Protein AF-A0A7G1IG33-F1 (afdb_monomer)

Nearest PDB structures (foldseek):
  5m3k-assembly1_E  TM=7.133E-01  e=8.613E-01  Pseudomonas protegens Pf-5

Radius of gyration: 13.22 Å; Cα contacts (8 Å, |Δi|>4): 71; chains: 1; bounding box: 32×22×33 Å

Sequence (55 aa):
MELADEGLIVLGKVVEGTLAADLKVGMEMELTTMPLFTDDDGVQRIVYAWRIAQT

Foldseek 3Di:
DQDPPPRDDDDFAADPPDDPVNDDPPFDKDKDKDFPDQDPVRDTDIDIHIYRDDD

Organism: Mycobacterium kansasii (NCBI:txid1768)

pLDDT: mean 89.88, std 6.6, range [63.66, 97.88]

Mean predicted aligned error: 4.35 Å

Secondary structure (DSSP, 8-state):
-B-TTT--B---PBPTT--GGG--TT--EEEEEEEEEE-TTS-EEEEEEEEEPP-

Structure (mmCIF, N/CA/C/O backbone):
data_AF-A0A7G1IG33-F1
#
_entry.id   AF-A0A7G1IG33-F1
#
loop_
_atom_site.group_PDB
_atom_site.id
_atom_site.type_symbol
_atom_site.label_atom_id
_atom_site.label_alt_id
_atom_site.label_comp_id
_atom_site.label_asym_id
_atom_site.label_entity_id
_atom_site.label_seq_id
_atom_site.pdbx_PDB_ins_code
_atom_site.Cartn_x
_atom_site.Cartn_y
_atom_site.Cartn_z
_atom_site.occupancy
_atom_site.B_iso_or_equiv
_atom_site.auth_seq_id
_atom_site.auth_comp_id
_atom_site.auth_asym_id
_atom_site.auth_atom_id
_atom_site.pdbx_PDB_model_num
ATOM 1 N N . MET A 1 1 ? -1.885 -4.434 7.701 1.00 80.06 1 MET A N 1
ATOM 2 C CA . MET A 1 1 ? -3.275 -4.172 7.283 1.00 80.06 1 MET A CA 1
ATOM 3 C C . MET A 1 1 ? -4.139 -5.318 7.719 1.00 80.06 1 MET A C 1
ATOM 5 O O . MET A 1 1 ? -3.642 -6.436 7.721 1.00 80.06 1 MET A O 1
ATOM 9 N N . GLU A 1 2 ? -5.384 -5.038 8.067 1.00 81.00 2 GLU A N 1
ATOM 10 C CA . GLU A 1 2 ? -6.422 -6.053 8.214 1.00 81.00 2 GLU A CA 1
ATOM 11 C C . GLU A 1 2 ? -7.328 -5.966 6.985 1.00 81.00 2 GLU A C 1
ATOM 13 O O . GLU A 1 2 ? -7.727 -4.865 6.605 1.00 81.00 2 GLU A O 1
ATOM 18 N N . LEU A 1 3 ? -7.581 -7.095 6.324 1.00 80.25 3 LEU A N 1
ATOM 19 C CA . LEU A 1 3 ? -8.568 -7.160 5.249 1.00 80.25 3 LEU A CA 1
ATOM 20 C C . LEU A 1 3 ? -9.962 -7.216 5.873 1.00 80.25 3 LEU A C 1
ATOM 22 O O . LEU A 1 3 ? -10.236 -8.114 6.667 1.00 80.25 3 LEU A O 1
ATOM 26 N N . ALA A 1 4 ? -10.802 -6.235 5.542 1.00 77.19 4 ALA A N 1
ATOM 27 C CA . ALA A 1 4 ? -12.044 -5.966 6.263 1.00 77.19 4 ALA A CA 1
ATOM 28 C C . ALA A 1 4 ? -13.047 -7.130 6.221 1.00 77.19 4 ALA A C 1
ATOM 30 O O . ALA A 1 4 ? -13.728 -7.375 7.216 1.00 77.19 4 ALA A O 1
ATOM 31 N N . ASP A 1 5 ? -13.108 -7.863 5.108 1.00 79.19 5 ASP A N 1
ATOM 32 C CA . ASP A 1 5 ? -14.086 -8.937 4.918 1.00 79.19 5 ASP A CA 1
ATOM 33 C C . ASP A 1 5 ? -13.535 -10.304 5.353 1.00 79.19 5 ASP A C 1
ATOM 35 O O . ASP A 1 5 ? -14.281 -11.181 5.794 1.00 79.19 5 ASP A O 1
ATOM 39 N N . GLU A 1 6 ? -12.219 -10.494 5.255 1.00 81.94 6 GLU A N 1
ATOM 40 C CA . GLU A 1 6 ? -11.561 -11.777 5.499 1.00 81.94 6 GLU A CA 1
ATOM 41 C C . GLU A 1 6 ? -10.914 -11.892 6.888 1.00 81.94 6 GLU A C 1
ATOM 43 O O . GLU A 1 6 ? -10.527 -12.993 7.288 1.00 81.94 6 GLU A O 1
ATOM 48 N N . GLY A 1 7 ? -10.753 -10.786 7.626 1.00 78.88 7 GLY A N 1
ATOM 49 C CA . GLY A 1 7 ? -10.100 -10.762 8.944 1.00 78.88 7 GLY A CA 1
ATOM 50 C C . GLY A 1 7 ? -8.616 -11.158 8.907 1.00 78.88 7 GLY A C 1
ATOM 51 O O . GLY A 1 7 ? -8.040 -11.573 9.916 1.00 78.88 7 GLY A O 1
ATOM 52 N N . LEU A 1 8 ? -7.985 -11.084 7.731 1.00 84.44 8 LEU A N 1
ATOM 53 C CA . LEU A 1 8 ? -6.589 -11.468 7.526 1.00 84.44 8 LEU A CA 1
ATOM 54 C C . LEU A 1 8 ? -5.649 -10.296 7.797 1.00 84.44 8 LEU A C 1
ATOM 56 O O . LEU A 1 8 ? -5.835 -9.202 7.266 1.00 84.44 8 LEU A O 1
ATOM 60 N N . ILE A 1 9 ? -4.576 -10.552 8.551 1.00 85.12 9 ILE A N 1
ATOM 61 C CA . ILE A 1 9 ? -3.511 -9.572 8.782 1.00 85.12 9 ILE A CA 1
ATOM 62 C C . ILE A 1 9 ? -2.408 -9.745 7.737 1.00 85.12 9 ILE A C 1
ATOM 64 O O . ILE A 1 9 ? -1.745 -10.779 7.669 1.00 85.12 9 ILE A O 1
ATOM 68 N N . VAL A 1 10 ? -2.167 -8.690 6.962 1.00 84.81 10 VAL A N 1
ATOM 69 C CA . VAL A 1 10 ? -1.136 -8.631 5.921 1.00 84.81 10 VAL A CA 1
ATOM 70 C C . VAL A 1 10 ? -0.045 -7.637 6.316 1.00 84.81 10 VAL A C 1
ATOM 72 O O . VAL A 1 10 ? -0.314 -6.454 6.564 1.00 84.81 10 VAL A O 1
ATOM 75 N N . LEU A 1 11 ? 1.203 -8.108 6.342 1.00 86.06 11 LEU A N 1
ATOM 76 C CA . LEU A 1 11 ? 2.395 -7.260 6.387 1.00 86.06 11 LEU A CA 1
ATOM 77 C C . LEU A 1 11 ? 2.733 -6.826 4.957 1.00 86.06 11 LEU A C 1
ATOM 79 O O . LEU A 1 11 ? 2.867 -7.668 4.074 1.00 86.06 11 LEU A O 1
ATOM 83 N N . GLY A 1 12 ? 2.860 -5.522 4.713 1.00 84.00 12 GLY A N 1
ATOM 84 C CA . GLY A 1 12 ? 3.067 -5.006 3.361 1.00 84.00 12 GLY A CA 1
ATOM 85 C C . GLY A 1 12 ? 3.715 -3.628 3.327 1.00 84.00 12 GLY A C 1
ATOM 86 O O . GLY A 1 12 ? 3.723 -2.906 4.324 1.00 84.00 12 GLY A O 1
ATOM 87 N N . LYS A 1 13 ? 4.259 -3.278 2.158 1.00 88.38 13 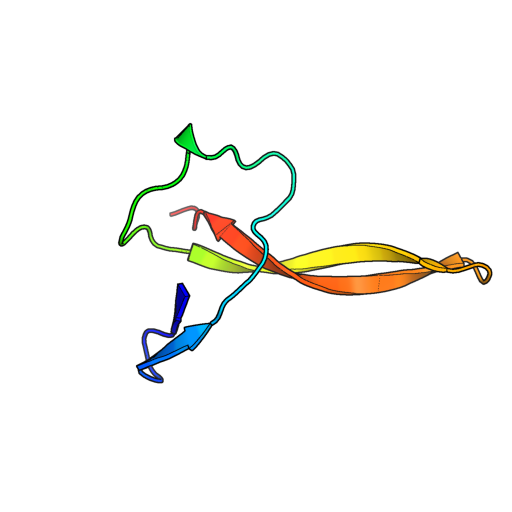LYS A N 1
ATOM 88 C CA . LYS A 1 13 ? 4.859 -1.970 1.869 1.00 88.38 13 LYS A CA 1
ATOM 89 C C . LYS A 1 13 ? 3.763 -0.939 1.568 1.00 88.38 13 LYS A C 1
ATOM 91 O O . LYS A 1 13 ? 2.776 -1.254 0.906 1.00 88.38 13 LYS A O 1
ATOM 96 N N . VAL A 1 14 ? 3.950 0.292 2.036 1.00 91.25 14 VAL A N 1
ATOM 97 C CA . VAL A 1 14 ? 3.158 1.453 1.599 1.00 91.25 14 VAL A CA 1
ATOM 98 C C . VAL A 1 14 ? 3.778 2.079 0.352 1.00 91.25 14 VAL A C 1
ATOM 100 O O . VAL A 1 14 ? 4.989 1.964 0.142 1.00 91.25 14 VAL A O 1
ATOM 103 N N . VAL A 1 15 ? 2.959 2.718 -0.485 1.00 92.56 15 VAL A N 1
ATOM 104 C CA . VAL A 1 15 ? 3.437 3.380 -1.710 1.00 92.56 15 VAL A CA 1
ATOM 105 C C . VAL A 1 15 ? 4.537 4.401 -1.416 1.00 92.56 15 VAL A C 1
ATOM 107 O O . VAL A 1 15 ? 4.572 5.020 -0.348 1.00 92.56 15 VAL A O 1
ATOM 110 N N . GLU A 1 16 ? 5.450 4.571 -2.371 1.00 88.50 16 GLU A N 1
ATOM 111 C CA . GLU A 1 16 ? 6.563 5.511 -2.236 1.00 88.50 16 GLU A CA 1
ATOM 112 C C . GLU A 1 16 ? 6.074 6.944 -2.007 1.00 88.50 16 GLU A C 1
ATOM 114 O O . GLU A 1 16 ? 5.045 7.359 -2.534 1.00 88.50 16 GLU A O 1
ATOM 119 N N . GLY A 1 17 ? 6.813 7.688 -1.183 1.00 88.38 17 GLY A N 1
ATOM 120 C CA . GLY A 1 17 ? 6.428 9.031 -0.746 1.00 88.38 17 GLY A CA 1
ATOM 121 C C . GLY A 1 17 ? 5.509 9.069 0.480 1.00 88.38 17 GLY A C 1
ATOM 122 O O . GLY A 1 17 ? 5.349 10.142 1.049 1.00 88.38 17 GLY A O 1
ATOM 123 N N . THR A 1 18 ? 4.974 7.930 0.938 1.00 90.56 18 THR A N 1
ATOM 124 C CA . THR A 1 18 ? 4.227 7.858 2.208 1.00 90.56 18 THR A CA 1
ATOM 125 C C . THR A 1 18 ? 5.194 7.936 3.389 1.00 90.56 18 THR A C 1
ATOM 127 O O . THR A 1 18 ? 6.059 7.066 3.541 1.00 90.56 18 THR A O 1
ATOM 130 N N . LEU A 1 19 ? 5.061 8.951 4.240 1.00 89.31 19 LEU A N 1
ATOM 131 C CA . LEU A 1 19 ? 5.879 9.098 5.441 1.00 89.31 19 LEU A CA 1
ATOM 132 C C . LEU A 1 19 ? 5.228 8.388 6.627 1.00 89.31 19 LEU A C 1
ATOM 134 O O . LEU A 1 19 ? 4.014 8.234 6.708 1.00 89.31 19 LEU A O 1
ATOM 138 N N . ALA A 1 20 ? 6.040 8.018 7.619 1.00 86.19 20 ALA A N 1
ATOM 139 C CA . ALA A 1 20 ? 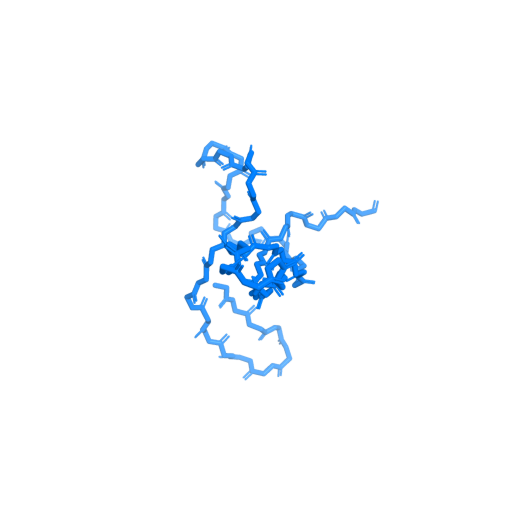5.522 7.459 8.868 1.00 86.19 20 ALA A CA 1
ATOM 140 C C . ALA A 1 20 ? 4.558 8.424 9.587 1.00 86.19 20 ALA A C 1
ATOM 142 O O . ALA A 1 20 ? 3.627 7.975 10.244 1.00 86.19 20 ALA A O 1
ATOM 143 N N . ALA A 1 21 ? 4.763 9.738 9.432 1.00 92.25 21 ALA A N 1
ATOM 144 C CA . ALA A 1 21 ? 3.889 10.769 9.991 1.00 92.25 21 ALA A CA 1
ATOM 145 C C . ALA A 1 21 ? 2.494 10.808 9.340 1.00 92.25 21 ALA A C 1
ATOM 147 O O . ALA A 1 21 ? 1.555 11.301 9.960 1.00 92.25 21 ALA A O 1
ATOM 148 N N . ASP A 1 22 ? 2.351 10.260 8.131 1.00 88.38 22 ASP A N 1
ATOM 149 C CA . ASP A 1 22 ? 1.075 10.196 7.415 1.00 88.38 22 ASP A CA 1
ATOM 150 C C . ASP A 1 22 ? 0.233 8.989 7.860 1.00 88.38 22 ASP A C 1
ATOM 152 O O . ASP A 1 22 ? -0.938 8.879 7.501 1.00 88.38 22 ASP A O 1
ATOM 156 N N . LEU A 1 23 ? 0.812 8.074 8.649 1.00 89.25 23 LEU A N 1
ATOM 157 C CA . LEU A 1 23 ? 0.196 6.810 9.035 1.00 89.25 23 LEU A CA 1
ATOM 158 C C . LEU A 1 23 ? -0.322 6.843 10.473 1.00 89.25 23 LEU A C 1
ATOM 160 O O . LEU A 1 23 ? 0.359 7.259 11.409 1.00 89.25 23 LEU A O 1
ATOM 164 N N . LYS A 1 24 ? -1.526 6.301 10.663 1.00 91.19 24 LYS A N 1
ATOM 165 C CA . LYS A 1 24 ? -2.105 6.030 11.983 1.00 91.19 24 LYS A CA 1
ATOM 166 C C . LYS A 1 24 ? -2.754 4.653 12.001 1.00 91.19 24 LYS A C 1
ATOM 168 O O . LYS A 1 24 ? -3.229 4.160 10.979 1.00 91.19 24 LYS A O 1
ATOM 173 N N . VAL A 1 25 ? -2.795 4.040 13.180 1.00 89.25 25 VAL A N 1
ATOM 174 C CA . VAL A 1 25 ? -3.509 2.773 13.381 1.00 89.25 25 VAL A CA 1
ATOM 175 C C . VAL A 1 25 ? -4.996 2.971 13.070 1.00 89.25 25 VAL A C 1
ATOM 177 O O . VAL A 1 25 ? -5.579 3.985 13.451 1.00 89.25 25 VAL A O 1
ATOM 180 N N . GLY A 1 26 ? -5.592 2.009 12.361 1.00 89.38 26 GLY A N 1
ATOM 181 C CA . GLY A 1 26 ? -6.999 2.053 11.955 1.00 89.38 26 GLY A CA 1
ATOM 182 C C . GLY A 1 26 ? -7.302 3.002 10.791 1.00 89.38 26 GLY A C 1
ATOM 183 O O . GLY A 1 26 ? -8.468 3.267 10.525 1.00 89.38 26 GLY A O 1
ATOM 184 N N . MET A 1 27 ? -6.285 3.546 10.111 1.00 92.31 27 MET A N 1
ATOM 185 C CA . MET A 1 27 ? -6.490 4.283 8.863 1.00 92.31 27 MET A CA 1
ATOM 186 C C . MET A 1 27 ? -7.008 3.349 7.764 1.00 92.31 27 MET A C 1
ATOM 188 O O . MET A 1 27 ? -6.527 2.224 7.634 1.00 92.31 27 MET A O 1
ATOM 192 N N . GLU A 1 28 ? -7.956 3.839 6.966 1.00 92.00 28 GLU A N 1
ATOM 193 C CA . GLU A 1 28 ? -8.452 3.125 5.794 1.00 92.00 28 GLU A CA 1
ATOM 194 C C . GLU A 1 28 ? -7.442 3.186 4.649 1.00 92.00 28 GLU A C 1
ATOM 196 O O . GLU A 1 28 ? -6.850 4.229 4.349 1.00 92.00 28 GLU A O 1
ATOM 201 N N . MET A 1 29 ? -7.210 2.028 4.041 1.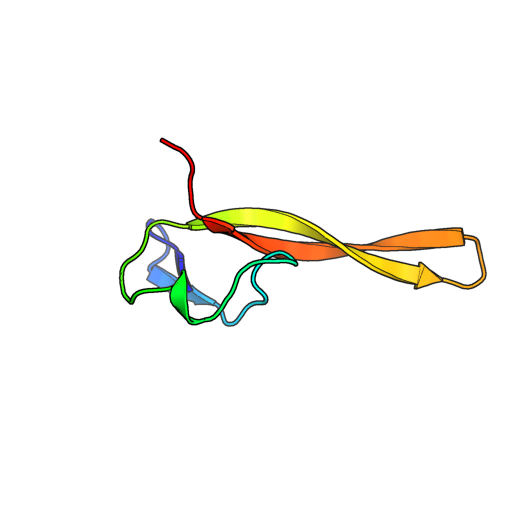00 92.50 29 MET A N 1
ATOM 202 C CA . MET A 1 29 ? -6.113 1.813 3.114 1.00 92.50 29 MET A CA 1
ATOM 203 C C . MET A 1 29 ? -6.610 0.979 1.946 1.00 92.50 29 MET A C 1
ATOM 205 O O . MET A 1 29 ? -7.389 0.045 2.117 1.00 92.50 29 MET A O 1
ATOM 209 N N . GLU A 1 30 ? -6.115 1.297 0.762 1.00 93.06 30 GLU A N 1
ATOM 210 C CA . GLU A 1 30 ? -6.518 0.662 -0.484 1.00 93.06 30 GLU A CA 1
ATOM 211 C C . GLU A 1 30 ? -5.342 -0.129 -1.062 1.00 93.06 30 GLU A C 1
ATOM 213 O O . GLU A 1 30 ? -4.200 0.353 -1.096 1.00 93.06 30 GLU A O 1
ATOM 218 N N . LEU A 1 31 ? -5.624 -1.352 -1.518 1.00 92.94 31 LEU A N 1
ATOM 219 C CA . LEU A 1 31 ? -4.645 -2.179 -2.209 1.00 92.94 31 LEU A CA 1
ATOM 220 C C . LEU A 1 31 ? -4.363 -1.591 -3.593 1.00 92.94 31 LEU A C 1
ATOM 222 O O . LEU A 1 31 ? -5.267 -1.329 -4.380 1.00 92.94 31 LEU A O 1
ATOM 226 N N . THR A 1 32 ? -3.088 -1.431 -3.907 1.00 94.44 32 THR A N 1
ATOM 227 C CA . THR A 1 32 ? -2.619 -0.975 -5.211 1.00 94.44 32 THR A CA 1
ATOM 228 C C . THR A 1 32 ? -1.393 -1.776 -5.638 1.00 94.44 32 THR A C 1
ATOM 230 O O . THR A 1 32 ? -0.918 -2.668 -4.929 1.00 94.44 32 THR A O 1
ATOM 233 N N . THR A 1 33 ? -0.871 -1.469 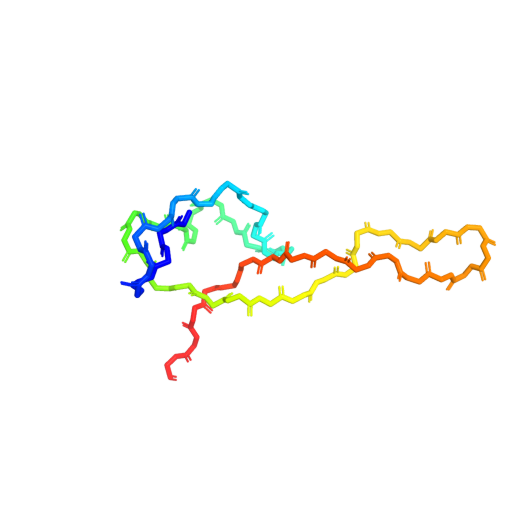-6.817 1.00 95.06 33 THR A N 1
ATOM 234 C CA . THR A 1 33 ? 0.329 -2.084 -7.374 1.00 95.06 33 THR A CA 1
ATOM 235 C C . THR A 1 33 ? 1.391 -1.036 -7.660 1.00 95.06 33 THR A C 1
ATOM 237 O O . THR A 1 33 ? 1.071 0.050 -8.142 1.00 95.06 33 THR A O 1
ATOM 240 N N . MET A 1 34 ? 2.658 -1.373 -7.428 1.00 93.50 34 MET A N 1
ATOM 241 C CA . MET A 1 34 ? 3.794 -0.521 -7.788 1.00 93.50 34 MET A CA 1
ATOM 242 C C . MET A 1 34 ? 4.948 -1.345 -8.369 1.00 93.50 34 MET A C 1
ATOM 244 O O . MET A 1 34 ? 5.093 -2.521 -8.017 1.00 93.50 34 MET A O 1
ATOM 248 N N . PRO A 1 35 ? 5.800 -0.753 -9.222 1.00 94.56 35 PRO A N 1
ATOM 249 C CA . PRO A 1 35 ? 7.058 -1.378 -9.608 1.00 94.56 35 PRO A CA 1
ATOM 250 C C . PRO A 1 35 ? 7.945 -1.596 -8.375 1.00 94.56 35 PRO A C 1
ATOM 252 O O . PRO A 1 35 ? 8.142 -0.682 -7.577 1.00 94.56 35 PRO A O 1
ATOM 255 N N . LEU A 1 36 ? 8.488 -2.802 -8.220 1.00 92.31 36 LEU A N 1
ATOM 256 C CA . LEU A 1 36 ? 9.555 -3.083 -7.260 1.00 92.31 36 LEU A CA 1
ATOM 257 C C . LEU A 1 36 ? 10.917 -2.773 -7.879 1.00 92.31 36 LEU A C 1
ATOM 259 O O . LEU A 1 36 ? 11.746 -2.119 -7.256 1.00 92.31 36 LEU A O 1
ATOM 263 N N . PHE A 1 37 ? 11.131 -3.262 -9.099 1.00 94.38 37 PHE A N 1
ATOM 264 C CA . PHE A 1 37 ? 12.306 -2.991 -9.919 1.00 94.38 37 PHE A CA 1
ATOM 265 C C . PHE A 1 37 ? 12.014 -3.331 -11.388 1.00 94.38 37 PHE A C 1
ATOM 267 O O . PHE A 1 37 ? 11.022 -3.999 -11.698 1.00 94.38 37 PHE A O 1
ATOM 274 N N . THR A 1 38 ? 12.895 -2.879 -12.277 1.00 97.50 38 THR A N 1
ATOM 275 C CA . THR A 1 38 ? 12.961 -3.315 -13.676 1.00 97.50 38 THR A CA 1
ATOM 276 C C . THR A 1 38 ? 14.138 -4.273 -13.811 1.00 97.50 38 THR A C 1
ATOM 278 O O . THR A 1 38 ? 15.221 -3.950 -13.326 1.00 97.50 38 THR A O 1
ATOM 281 N N . ASP A 1 39 ? 13.927 -5.445 -14.407 1.00 97.31 39 ASP A N 1
ATOM 282 C CA . ASP A 1 39 ? 15.006 -6.412 -14.633 1.00 97.31 39 ASP A CA 1
ATOM 283 C C . ASP A 1 39 ? 15.869 -6.066 -15.859 1.00 97.31 39 ASP A C 1
ATOM 285 O O . ASP A 1 39 ? 15.625 -5.082 -16.562 1.00 97.31 39 ASP A O 1
ATOM 289 N N . ASP A 1 40 ? 16.902 -6.875 -16.097 1.00 97.75 40 ASP A N 1
ATOM 290 C CA . ASP A 1 40 ? 17.890 -6.651 -17.159 1.00 97.75 40 ASP A CA 1
ATOM 291 C C . ASP A 1 40 ? 17.283 -6.725 -18.574 1.00 97.75 40 ASP A C 1
ATOM 293 O O . ASP A 1 40 ? 17.847 -6.169 -19.517 1.00 97.75 40 ASP A O 1
ATOM 297 N N . ASP A 1 41 ? 16.105 -7.342 -18.715 1.00 97.56 41 ASP A N 1
ATOM 298 C CA . ASP A 1 41 ? 15.347 -7.423 -19.967 1.00 97.56 41 ASP A CA 1
ATOM 299 C C . ASP A 1 41 ? 14.387 -6.228 -20.151 1.00 97.56 41 ASP A C 1
ATOM 301 O O . ASP A 1 41 ? 13.645 -6.152 -21.135 1.00 97.56 41 ASP A O 1
ATOM 305 N N . GLY A 1 42 ? 14.379 -5.276 -19.211 1.00 96.88 42 GLY A N 1
ATOM 306 C CA . GLY A 1 42 ? 13.496 -4.110 -19.232 1.00 96.88 42 G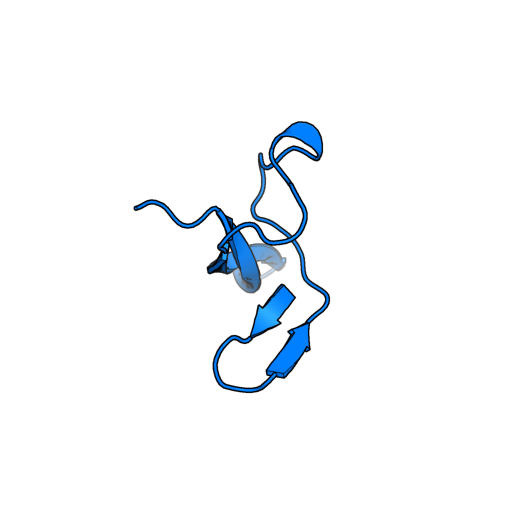LY A CA 1
ATOM 307 C C . GLY A 1 42 ? 12.079 -4.389 -18.722 1.00 96.88 42 GLY A C 1
ATOM 308 O O . GLY A 1 42 ? 11.200 -3.533 -18.870 1.00 96.88 42 GLY A O 1
ATOM 309 N N . VAL A 1 43 ? 11.822 -5.552 -18.113 1.00 97.81 43 VAL A N 1
ATOM 310 C CA . VAL A 1 43 ? 10.494 -5.925 -17.612 1.00 97.81 43 VAL A CA 1
ATOM 311 C C . VAL A 1 43 ? 10.295 -5.400 -16.194 1.00 97.81 43 VAL A C 1
ATOM 313 O O . VAL A 1 43 ? 11.095 -5.637 -15.289 1.00 97.81 43 VAL A O 1
ATOM 316 N N . GLN A 1 44 ? 9.174 -4.713 -15.967 1.00 97.88 44 GLN A N 1
ATOM 317 C CA . GLN A 1 44 ? 8.797 -4.257 -14.633 1.00 97.88 44 GLN A CA 1
ATOM 318 C C . GLN A 1 44 ? 8.242 -5.409 -13.795 1.00 97.88 44 GLN A C 1
ATOM 320 O O . GLN 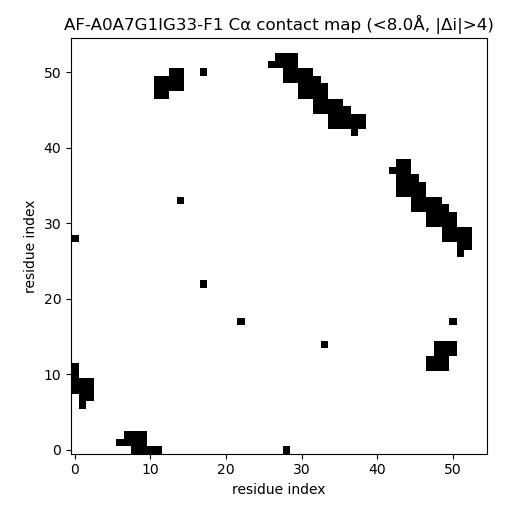A 1 44 ? 7.239 -6.039 -14.140 1.00 97.88 44 GLN A O 1
ATOM 325 N N . ARG A 1 45 ? 8.867 -5.649 -12.643 1.00 96.56 45 ARG A N 1
ATOM 326 C CA . ARG A 1 45 ? 8.359 -6.566 -11.623 1.00 96.56 45 ARG A CA 1
ATOM 327 C C . ARG A 1 45 ? 7.474 -5.783 -10.671 1.00 96.56 45 ARG A C 1
ATOM 329 O O . ARG A 1 45 ? 7.943 -4.903 -9.956 1.00 96.56 45 ARG A O 1
ATOM 336 N N . ILE A 1 46 ? 6.184 -6.085 -10.701 1.00 95.56 46 ILE A N 1
ATOM 337 C CA . ILE A 1 46 ? 5.154 -5.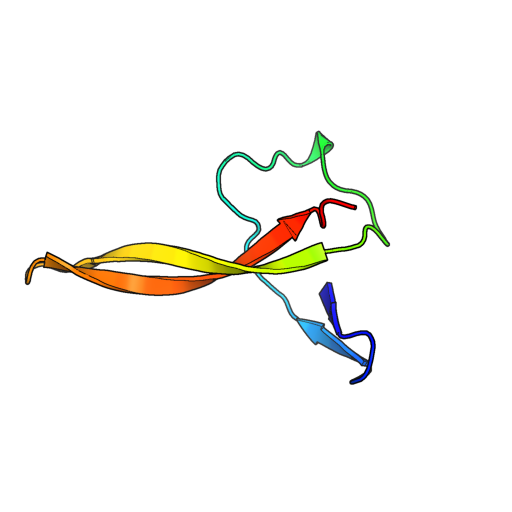366 -9.956 1.00 95.56 46 ILE A CA 1
ATOM 338 C C . ILE A 1 46 ? 4.863 -6.104 -8.648 1.00 95.56 46 ILE A C 1
ATOM 340 O O . ILE A 1 46 ? 4.782 -7.332 -8.623 1.00 95.56 46 ILE A O 1
ATOM 344 N N . VAL A 1 47 ? 4.692 -5.350 -7.566 1.00 94.56 47 VAL A N 1
ATOM 345 C CA . VAL A 1 47 ? 4.288 -5.859 -6.251 1.00 94.56 47 VAL A C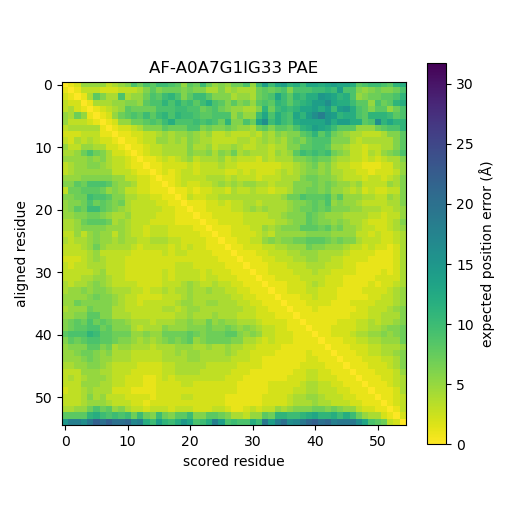A 1
ATOM 346 C C . VAL A 1 47 ? 3.042 -5.148 -5.754 1.00 94.56 47 VAL A C 1
ATOM 348 O O . VAL A 1 47 ? 2.728 -4.035 -6.179 1.00 94.56 47 VAL A O 1
ATOM 351 N N . TYR A 1 48 ? 2.359 -5.786 -4.810 1.00 94.44 48 TYR A N 1
ATOM 352 C CA . TYR A 1 48 ? 1.297 -5.150 -4.050 1.00 94.44 48 TYR A CA 1
ATOM 353 C C . TYR A 1 48 ? 1.859 -4.125 -3.067 1.00 94.44 48 TYR A C 1
ATOM 355 O O . TYR A 1 48 ? 2.857 -4.370 -2.383 1.00 94.44 48 TYR A O 1
ATOM 363 N N . ALA A 1 49 ? 1.175 -2.994 -2.980 1.00 94.31 49 ALA A N 1
ATOM 364 C CA . ALA A 1 49 ? 1.436 -1.946 -2.011 1.00 94.31 49 ALA A CA 1
ATOM 365 C C . ALA A 1 49 ? 0.121 -1.358 -1.503 1.00 94.31 49 ALA A C 1
ATOM 367 O O . ALA A 1 49 ? -0.947 -1.594 -2.063 1.00 94.31 49 ALA A O 1
ATOM 368 N N . TRP A 1 50 ? 0.216 -0.578 -0.436 1.00 94.25 50 TRP A N 1
ATOM 369 C CA . TRP A 1 50 ? -0.930 0.059 0.199 1.00 94.25 50 TRP A CA 1
ATOM 370 C C . TRP A 1 50 ? -0.839 1.573 0.063 1.00 94.25 50 TRP A C 1
ATOM 372 O O . TRP A 1 50 ? 0.196 2.162 0.391 1.00 94.25 50 TRP A O 1
ATOM 382 N N . ARG A 1 51 ? -1.919 2.207 -0.398 1.00 94.06 51 ARG A N 1
ATOM 383 C CA . ARG A 1 51 ? -2.065 3.669 -0.389 1.00 94.06 51 ARG A CA 1
ATOM 384 C C . ARG A 1 51 ? -3.153 4.082 0.593 1.00 94.06 51 ARG A C 1
ATOM 386 O O . ARG A 1 51 ? -4.062 3.302 0.863 1.00 94.06 51 ARG A O 1
ATOM 393 N N . ILE A 1 52 ? -3.057 5.304 1.108 1.00 94.00 52 ILE A N 1
ATOM 394 C CA . ILE A 1 52 ? -4.139 5.911 1.890 1.00 94.00 52 ILE A CA 1
ATOM 395 C C . ILE A 1 52 ? -5.354 6.029 0.968 1.00 94.00 52 ILE A C 1
ATOM 397 O O . ILE A 1 52 ? -5.224 6.555 -0.142 1.00 94.00 52 ILE A O 1
ATOM 401 N N . ALA A 1 53 ? -6.500 5.506 1.405 1.00 92.06 53 ALA A N 1
ATOM 402 C CA . ALA A 1 53 ? -7.726 5.585 0.625 1.00 92.06 53 ALA A CA 1
ATOM 403 C C . ALA A 1 53 ? -8.114 7.060 0.435 1.00 92.06 53 ALA A C 1
ATOM 405 O O . ALA A 1 53 ? -8.145 7.834 1.395 1.00 92.06 53 ALA A O 1
ATOM 406 N N . GLN A 1 54 ? -8.370 7.462 -0.810 1.00 82.25 54 GLN A N 1
ATOM 407 C CA . GLN A 1 54 ? -8.926 8.781 -1.102 1.00 82.25 54 GLN A CA 1
ATOM 408 C C . GLN A 1 54 ? -10.444 8.646 -1.176 1.00 82.25 54 GLN A C 1
ATOM 410 O O . GLN A 1 54 ? -10.948 7.817 -1.930 1.00 82.25 54 GLN A O 1
ATOM 415 N N . THR A 1 55 ? -11.137 9.412 -0.337 1.00 63.66 55 THR A N 1
ATOM 416 C CA . THR A 1 55 ? -12.602 9.443 -0.242 1.00 63.66 55 THR A CA 1
ATOM 417 C C . THR A 1 55 ? -13.228 10.212 -1.398 1.00 63.66 55 THR A C 1
ATOM 419 O O . THR A 1 55 ? -12.609 11.207 -1.843 1.00 63.66 55 THR A O 1
#

Solvent-accessible surface area (backbo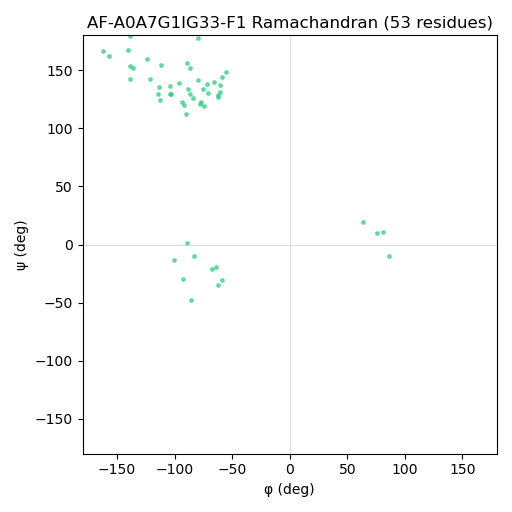ne atoms only — not comparable to full-atom values): 3697 Å² total; per-residue (Å²): 88,69,41,90,90,75,73,44,79,47,90,77,50,63,43,87,90,69,50,76,87,78,59,59,91,90,61,67,66,36,85,45,75,42,73,76,48,64,49,99,87,69,50,71,44,71,41,75,25,35,40,77,56,82,131